Protein AF-A0A7L9APF5-F1 (afdb_monomer)

Radius of gyration: 28.57 Å; Cα contacts (8 Å, |Δi|>4): 130; chains: 1; bounding box: 73×80×46 Å

Secondary structure (DSSP, 8-state):
--------S-GGGT---------PPP------PPPHHHHHHHHT--HHHHHHTBSHHHHHHTTT-GGGSPPGGGHHHHHHHTTTPEEEEETTEEEEEEEETTEEEEEEEEEEEETTEEEEEE--B--

Mean predicted aligned error: 14.7 Å

Foldseek 3Di:
DDDDDDDPDDVVVVDDPDDDDPPDDPDDPPPPDPDPQQVVLVVVDDPVLQVLQAPPVVLCVVVVNPVQADDPVCVVVCVVCVVVWDFDADSSFTFTWDQTPNGTHTFGFDWTQGPVGTDTDGDGRDD

pLDDT: mean 73.26, std 8.49, range [43.59, 86.56]

Structure (mmCIF, N/CA/C/O backbone):
data_AF-A0A7L9APF5-F1
#
_entry.id   AF-A0A7L9APF5-F1
#
loop_
_atom_site.group_PDB
_atom_site.id
_atom_site.type_symbol
_atom_site.label_atom_id
_atom_site.label_alt_id
_atom_site.label_comp_id
_atom_site.label_asym_id
_atom_site.label_entity_id
_atom_site.label_seq_id
_atom_site.pdbx_PDB_ins_code
_atom_site.Cartn_x
_atom_site.Cartn_y
_atom_site.Cartn_z
_atom_site.occupancy
_atom_site.B_iso_or_equiv
_atom_site.auth_seq_id
_atom_site.auth_comp_id
_atom_site.auth_asym_id
_atom_site.auth_atom_id
_atom_site.pdbx_PDB_model_num
ATOM 1 N N . ASP A 1 1 ? 56.237 62.691 -13.986 1.00 43.59 1 ASP A N 1
ATOM 2 C CA . ASP A 1 1 ? 55.879 61.923 -15.190 1.00 43.59 1 ASP A CA 1
ATOM 3 C C . ASP A 1 1 ? 54.866 60.859 -14.822 1.00 43.59 1 ASP A C 1
ATOM 5 O O . ASP A 1 1 ? 55.132 60.085 -13.911 1.00 43.59 1 ASP A O 1
ATOM 9 N N . SER A 1 2 ? 53.684 60.887 -15.436 1.00 51.94 2 SER A N 1
ATOM 10 C CA . SER A 1 2 ? 52.636 59.886 -15.210 1.00 51.94 2 SER A CA 1
ATOM 11 C C . SER A 1 2 ? 52.619 58.941 -16.405 1.00 51.94 2 SER A C 1
ATOM 13 O O . SER A 1 2 ? 52.254 59.354 -17.504 1.00 51.94 2 SER A O 1
ATOM 15 N N . GLU A 1 3 ? 53.043 57.697 -16.200 1.00 58.03 3 GLU A N 1
ATOM 16 C CA . GLU A 1 3 ? 53.011 56.651 -17.224 1.00 58.03 3 GLU A CA 1
ATOM 17 C C . GLU A 1 3 ? 51.569 56.166 -17.414 1.00 58.03 3 GLU A C 1
ATOM 19 O O . GLU A 1 3 ? 50.941 55.626 -16.500 1.00 58.03 3 GLU A O 1
ATOM 24 N N . ILE A 1 4 ? 51.019 56.405 -18.604 1.00 62.44 4 ILE A N 1
ATOM 25 C CA . ILE A 1 4 ? 49.723 55.871 -19.020 1.00 62.44 4 ILE A CA 1
ATOM 26 C C . ILE A 1 4 ? 49.970 54.431 -19.478 1.00 62.44 4 ILE A C 1
ATOM 28 O O . ILE A 1 4 ? 50.618 54.212 -20.497 1.00 62.44 4 ILE A O 1
ATOM 32 N N . TYR A 1 5 ? 49.473 53.455 -18.717 1.00 60.25 5 TYR A N 1
ATOM 33 C CA . TYR A 1 5 ? 49.501 52.048 -19.113 1.00 60.25 5 TYR A CA 1
ATOM 34 C C . TYR A 1 5 ? 48.482 51.820 -20.234 1.00 60.25 5 TYR A C 1
ATOM 36 O O . TYR A 1 5 ? 47.282 52.026 -20.049 1.00 60.25 5 TYR A O 1
ATOM 44 N N . GLU A 1 6 ? 48.968 51.411 -21.401 1.00 63.59 6 GLU A N 1
ATOM 45 C CA . GLU A 1 6 ? 48.141 51.061 -22.552 1.00 63.59 6 GLU A CA 1
ATOM 46 C C . GLU A 1 6 ? 47.469 49.700 -22.291 1.00 63.59 6 GLU A C 1
ATOM 48 O O . GLU A 1 6 ? 48.128 48.712 -21.961 1.00 63.59 6 GLU A O 1
ATOM 53 N N . VAL A 1 7 ? 46.134 49.655 -22.342 1.00 63.56 7 VAL A N 1
ATOM 54 C CA . VAL A 1 7 ? 45.363 48.436 -22.057 1.00 63.56 7 VAL A CA 1
ATOM 55 C C . VAL A 1 7 ? 45.261 47.621 -23.344 1.00 63.56 7 VAL A C 1
ATOM 57 O O . VAL A 1 7 ? 44.507 47.964 -24.248 1.00 63.56 7 VAL A O 1
ATOM 60 N N . ASP A 1 8 ? 46.020 46.531 -23.407 1.00 60.75 8 ASP A N 1
ATOM 61 C CA . ASP A 1 8 ? 46.343 45.789 -24.636 1.00 60.75 8 ASP A CA 1
ATOM 62 C C . ASP A 1 8 ? 45.167 45.019 -25.282 1.00 60.75 8 ASP A C 1
ATOM 64 O O . ASP A 1 8 ? 45.333 44.380 -26.320 1.00 60.75 8 ASP A O 1
ATOM 68 N N . ARG A 1 9 ? 43.968 45.002 -24.672 1.00 61.00 9 ARG A N 1
ATOM 69 C CA . ARG A 1 9 ? 42.808 44.253 -25.199 1.00 61.00 9 ARG A CA 1
ATOM 70 C C . ARG A 1 9 ? 41.488 44.950 -24.902 1.00 61.00 9 ARG A C 1
ATOM 72 O O . ARG A 1 9 ? 41.161 45.213 -23.744 1.00 61.00 9 ARG A O 1
ATOM 79 N N . ASN A 1 10 ? 40.702 45.193 -25.950 1.00 65.31 10 ASN A N 1
ATOM 80 C CA . ASN A 1 10 ? 39.331 45.659 -25.811 1.0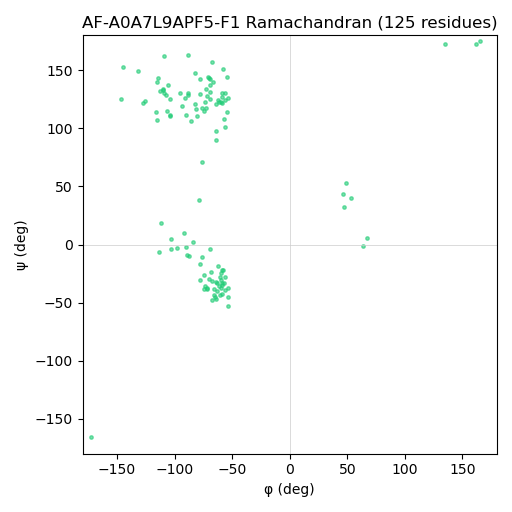0 65.31 10 ASN A CA 1
ATOM 81 C C . ASN A 1 10 ? 38.471 44.529 -25.223 1.00 65.31 10 ASN A C 1
ATOM 83 O O . ASN A 1 10 ? 38.511 43.394 -25.693 1.00 65.31 10 ASN A O 1
ATOM 87 N N . ILE A 1 11 ? 37.682 44.827 -24.190 1.00 63.19 11 ILE A N 1
ATOM 88 C CA . ILE A 1 11 ? 36.790 43.856 -23.534 1.00 63.19 11 ILE A CA 1
ATOM 89 C C . ILE A 1 11 ? 35.757 43.255 -24.510 1.00 63.19 11 ILE A C 1
ATOM 91 O O . ILE A 1 11 ? 35.276 42.141 -24.279 1.00 63.19 11 ILE A O 1
ATOM 95 N N . SER A 1 12 ? 35.461 43.939 -25.623 1.00 62.88 12 SER A N 1
ATOM 96 C CA . SER A 1 12 ? 34.628 43.411 -26.711 1.00 62.88 12 SER A CA 1
ATOM 9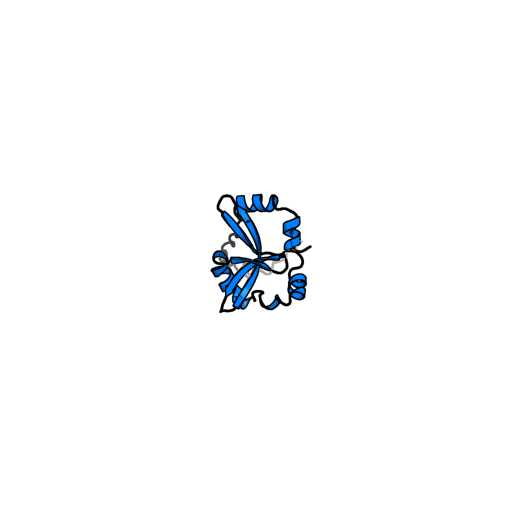7 C C . SER A 1 12 ? 35.196 42.148 -27.360 1.00 62.88 12 SER A C 1
ATOM 99 O O . SER A 1 12 ? 34.424 41.328 -27.841 1.00 62.88 12 SER A O 1
ATOM 101 N N . ASP A 1 13 ? 36.519 41.965 -27.341 1.00 61.53 13 ASP A N 1
ATOM 102 C CA . ASP A 1 13 ? 37.188 40.828 -27.989 1.00 61.53 13 ASP A CA 1
ATOM 103 C C . ASP A 1 13 ? 37.282 39.601 -27.067 1.00 61.53 13 ASP A C 1
ATOM 105 O O . ASP A 1 13 ? 37.659 38.513 -27.500 1.00 61.53 13 ASP A O 1
ATOM 109 N N . VAL A 1 14 ? 36.945 39.768 -25.782 1.00 61.12 14 VAL A N 1
ATOM 110 C CA . VAL A 1 14 ? 37.023 38.717 -24.750 1.00 61.12 14 VAL A CA 1
ATOM 111 C C . VAL A 1 14 ? 35.639 38.310 -24.228 1.00 61.12 14 VAL A C 1
ATOM 113 O O . VAL A 1 14 ? 35.521 37.362 -23.452 1.00 61.12 14 VAL A O 1
ATOM 116 N N . SER A 1 15 ? 34.579 39.009 -24.640 1.00 63.38 15 SER A N 1
ATOM 117 C CA . SER A 1 15 ? 33.208 38.721 -24.219 1.00 63.38 15 SER A CA 1
ATOM 118 C C . SER A 1 15 ? 32.434 38.022 -25.334 1.00 63.38 15 SER A C 1
ATOM 120 O O . SER A 1 15 ? 32.103 38.600 -26.364 1.00 63.38 15 SER A O 1
ATOM 122 N N . VAL A 1 16 ? 32.117 36.747 -25.120 1.00 66.38 16 VAL A N 1
ATOM 123 C CA . VAL A 1 16 ? 31.095 36.056 -25.910 1.00 66.38 16 VAL A CA 1
ATOM 124 C C . VAL A 1 16 ? 29.719 36.572 -25.496 1.00 66.38 16 VAL A C 1
ATOM 126 O O . VAL A 1 16 ? 29.427 36.694 -24.305 1.00 66.38 16 VAL A O 1
ATOM 129 N N . ALA A 1 17 ? 28.873 36.887 -26.478 1.00 68.06 17 ALA A N 1
ATOM 130 C CA . ALA A 1 17 ? 27.482 37.231 -26.224 1.00 68.06 17 ALA A CA 1
ATOM 131 C C . ALA A 1 17 ? 26.797 36.058 -25.505 1.00 68.06 17 ALA A C 1
ATOM 133 O O . ALA A 1 17 ? 26.864 34.918 -25.960 1.00 68.06 17 ALA A O 1
ATOM 134 N N . LEU A 1 18 ? 26.161 36.336 -24.366 1.00 63.75 18 LEU A N 1
ATOM 135 C CA . LEU A 1 18 ? 25.339 35.366 -23.646 1.00 63.75 18 LEU A CA 1
ATOM 136 C C . LEU A 1 18 ? 24.149 34.996 -24.539 1.00 63.75 18 LEU A C 1
ATOM 138 O O . LEU A 1 18 ? 23.171 35.739 -24.601 1.00 63.75 18 LEU A O 1
ATOM 142 N N . GLU A 1 19 ? 24.232 33.876 -25.257 1.00 66.62 19 GLU A N 1
ATOM 143 C CA . GLU A 1 19 ? 23.074 33.331 -25.959 1.00 66.62 19 GLU A CA 1
ATOM 144 C C . GLU A 1 19 ? 21.968 33.045 -24.938 1.00 66.62 19 GLU A C 1
ATOM 146 O O . GLU A 1 19 ? 22.198 32.432 -23.890 1.00 66.62 19 GLU A O 1
ATOM 151 N N . ASN A 1 20 ? 20.759 33.527 -25.226 1.00 66.00 20 ASN A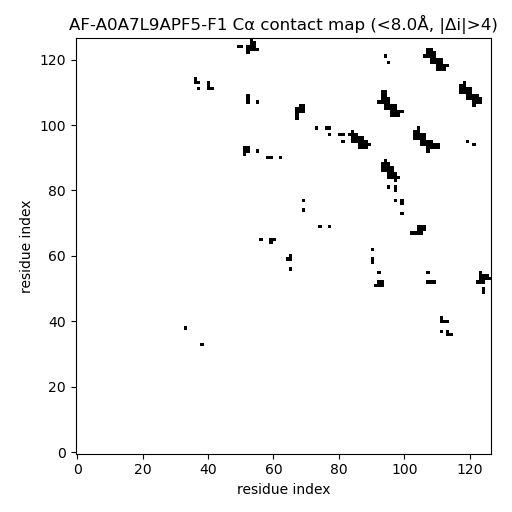 N 1
ATOM 152 C CA . ASN A 1 20 ? 19.593 33.299 -24.388 1.00 66.00 20 ASN A CA 1
ATOM 153 C C . ASN A 1 20 ? 19.364 31.793 -24.220 1.00 66.00 20 ASN A C 1
ATOM 155 O O . ASN A 1 20 ? 18.895 31.115 -25.133 1.00 66.00 20 ASN A O 1
ATOM 159 N N . VAL A 1 21 ? 19.640 31.280 -23.022 1.00 62.03 21 VAL A N 1
ATOM 160 C CA . VAL A 1 21 ? 19.237 29.929 -22.637 1.00 62.03 21 VAL A CA 1
ATOM 161 C C . VAL A 1 21 ? 17.705 29.888 -22.668 1.00 62.03 21 VAL A C 1
ATOM 163 O O . VAL A 1 21 ? 17.077 30.727 -22.012 1.00 62.03 21 VAL A O 1
ATOM 166 N N . PRO A 1 22 ? 17.067 28.967 -23.415 1.00 63.50 22 PRO A N 1
ATOM 167 C CA . PRO A 1 22 ? 15.620 28.848 -23.386 1.00 63.50 22 PRO A CA 1
ATOM 168 C C . PRO A 1 22 ? 15.204 28.556 -21.949 1.00 63.50 22 PRO A C 1
ATOM 170 O O . PRO A 1 22 ? 15.665 27.589 -21.340 1.00 63.50 22 PRO A O 1
ATOM 173 N N . CYS A 1 23 ? 14.362 29.428 -21.398 1.00 60.41 23 CYS A N 1
ATOM 174 C CA . CYS A 1 23 ? 13.813 29.286 -20.063 1.00 60.41 23 CYS A CA 1
ATOM 175 C C . CYS A 1 23 ? 13.113 27.926 -19.983 1.00 60.41 23 CYS A C 1
ATOM 177 O O . CYS A 1 23 ? 12.001 27.763 -20.490 1.00 60.41 23 CYS A O 1
ATOM 179 N N . VAL A 1 24 ? 13.766 26.930 -19.382 1.00 63.38 24 VAL A N 1
ATOM 180 C CA . VAL A 1 24 ? 13.105 25.663 -19.085 1.00 63.38 24 VAL A CA 1
ATOM 181 C C . VAL A 1 24 ? 11.967 25.982 -18.132 1.00 63.38 24 VAL A C 1
ATOM 183 O O . VAL A 1 24 ? 12.160 26.624 -17.098 1.00 63.38 24 VAL A O 1
ATOM 186 N N . ASN A 1 25 ? 10.755 25.612 -18.533 1.00 68.19 25 ASN A N 1
ATOM 187 C CA . ASN A 1 25 ? 9.565 25.914 -17.760 1.00 68.19 25 ASN A CA 1
ATOM 188 C C . ASN A 1 25 ? 9.759 25.327 -16.348 1.00 68.19 25 ASN A C 1
ATOM 190 O O . ASN A 1 25 ? 10.037 24.127 -16.251 1.00 68.19 25 ASN A O 1
ATOM 194 N N . PRO A 1 26 ? 9.654 26.122 -15.265 1.00 69.31 26 PRO A N 1
ATOM 195 C CA . PRO A 1 26 ? 9.846 25.609 -13.917 1.00 69.31 26 PRO A CA 1
ATOM 196 C C . PRO A 1 26 ? 8.919 24.417 -13.700 1.00 69.31 26 PRO A C 1
ATOM 198 O O . PRO A 1 26 ? 7.712 24.517 -13.945 1.00 69.31 26 PRO A O 1
ATOM 201 N N . LEU A 1 27 ? 9.479 23.281 -13.278 1.00 67.12 27 LEU A N 1
ATOM 202 C CA . LEU A 1 27 ? 8.689 22.098 -12.958 1.00 67.12 27 LEU A CA 1
ATOM 203 C C . LEU A 1 27 ? 7.628 22.516 -11.941 1.00 67.12 27 LEU A C 1
ATOM 205 O O . LEU A 1 27 ? 7.953 22.929 -10.827 1.00 67.12 27 LEU A O 1
ATOM 209 N N . LYS A 1 28 ? 6.351 22.458 -12.334 1.00 70.94 28 LYS A N 1
ATOM 210 C CA . LYS A 1 28 ? 5.259 22.741 -11.405 1.00 70.94 28 LYS A CA 1
ATOM 211 C C . LYS A 1 28 ? 5.370 21.731 -10.263 1.00 70.94 28 LYS A C 1
ATOM 213 O O . LYS A 1 28 ? 5.315 20.531 -10.540 1.00 70.94 28 LYS A O 1
ATOM 218 N N . PRO A 1 29 ? 5.500 22.179 -9.002 1.00 64.44 29 PRO A N 1
ATOM 219 C CA . PRO A 1 29 ? 5.487 21.267 -7.875 1.00 64.44 29 PRO A CA 1
ATOM 220 C C . PRO A 1 29 ? 4.197 20.457 -7.928 1.00 64.44 29 PRO A C 1
ATOM 222 O O . PRO A 1 29 ? 3.110 21.022 -8.089 1.00 64.44 29 PRO A O 1
ATOM 225 N N . MET A 1 30 ? 4.315 19.140 -7.804 1.00 56.44 30 MET A N 1
ATOM 226 C CA . MET A 1 30 ? 3.173 18.242 -7.701 1.00 56.44 30 MET A CA 1
ATOM 227 C C . MET A 1 30 ? 2.412 18.565 -6.409 1.00 56.44 30 MET A C 1
ATOM 229 O O . MET A 1 30 ? 2.695 18.024 -5.346 1.00 56.44 30 MET A O 1
ATOM 233 N N . ARG A 1 31 ? 1.434 19.475 -6.483 1.00 56.31 31 ARG A N 1
ATOM 234 C CA . ARG A 1 31 ? 0.511 19.802 -5.382 1.00 56.31 31 ARG A CA 1
ATOM 235 C C . ARG A 1 31 ? -0.601 18.757 -5.257 1.00 56.31 31 ARG A C 1
ATOM 237 O O . ARG A 1 31 ? -1.750 19.109 -4.999 1.00 56.31 31 ARG A O 1
ATOM 244 N N . SER A 1 32 ? -0.301 17.475 -5.448 1.00 59.19 32 SER A N 1
ATOM 245 C CA . SER A 1 32 ? -1.257 16.415 -5.126 1.00 59.19 32 SER A CA 1
ATOM 246 C C . SER A 1 32 ? -1.280 16.227 -3.610 1.00 59.19 32 SER A C 1
ATOM 248 O O . SER A 1 32 ? -0.742 15.256 -3.083 1.00 59.19 32 SER A O 1
ATOM 250 N N . LYS A 1 33 ? -1.852 17.200 -2.892 1.00 61.31 33 LYS A N 1
ATOM 251 C CA . LYS A 1 33 ? -2.150 17.032 -1.474 1.00 61.31 33 LYS A CA 1
ATOM 252 C C . LYS A 1 33 ? -3.334 16.060 -1.382 1.00 61.31 33 LYS A C 1
ATOM 254 O O . LYS A 1 33 ? -4.330 16.288 -2.074 1.00 61.31 33 LYS A O 1
ATOM 259 N N . PRO A 1 34 ? -3.242 14.980 -0.590 1.00 69.75 34 PRO A N 1
ATOM 260 C CA . PRO A 1 34 ? -4.404 14.141 -0.334 1.00 69.75 34 PRO A CA 1
ATOM 261 C C . PRO A 1 34 ? -5.521 14.990 0.287 1.00 69.75 34 PRO A C 1
ATOM 263 O O . PRO A 1 34 ? -5.259 16.010 0.929 1.00 69.75 34 PRO A O 1
ATOM 266 N N . SER A 1 35 ? -6.775 14.599 0.054 1.00 73.88 35 SER A N 1
ATOM 267 C CA . SER A 1 35 ? -7.941 15.346 0.536 1.00 73.88 35 SER A CA 1
ATOM 268 C C . SER A 1 35 ? -7.871 15.573 2.045 1.00 73.88 35 SER A C 1
ATOM 270 O O . SER A 1 35 ? -7.466 14.675 2.781 1.00 73.88 35 SER A O 1
ATOM 272 N N . GLU A 1 36 ? -8.335 16.730 2.510 1.00 76.81 36 GLU A N 1
ATOM 273 C CA . GLU A 1 36 ? -8.321 17.108 3.929 1.00 76.81 36 GLU A CA 1
ATOM 274 C C . GLU A 1 36 ? -8.996 16.060 4.827 1.00 76.81 36 GLU A C 1
ATOM 276 O O . GLU A 1 36 ? -8.459 15.704 5.867 1.00 76.81 36 GLU A O 1
ATOM 281 N N . ALA A 1 37 ? -10.077 15.437 4.348 1.00 75.81 37 ALA A N 1
ATOM 282 C CA . ALA A 1 37 ? -10.748 14.340 5.041 1.00 75.81 37 ALA A CA 1
ATOM 283 C C . ALA A 1 37 ? -9.846 13.121 5.325 1.00 75.81 37 ALA A C 1
ATOM 285 O O . ALA A 1 37 ? -9.997 12.472 6.356 1.00 75.81 37 ALA A O 1
ATOM 286 N N . VAL A 1 38 ? -8.905 12.806 4.429 1.00 74.38 38 VAL A N 1
ATOM 287 C CA . VAL A 1 38 ? -7.928 11.724 4.638 1.00 74.38 38 VAL A CA 1
ATOM 288 C C . VAL A 1 38 ? -6.907 12.137 5.693 1.00 74.38 38 VAL A C 1
ATOM 290 O O . VAL A 1 38 ? -6.529 11.319 6.522 1.00 74.38 38 VAL A O 1
ATOM 293 N N . MET A 1 39 ? -6.493 13.405 5.694 1.00 73.88 39 MET A N 1
ATOM 294 C CA . MET A 1 39 ? -5.533 13.928 6.668 1.00 73.88 39 MET A CA 1
ATOM 295 C C . MET A 1 39 ? -6.109 13.925 8.087 1.00 73.88 39 MET A C 1
ATOM 297 O O . MET A 1 39 ? -5.429 13.496 9.013 1.00 73.88 39 MET A O 1
ATOM 301 N N . THR A 1 40 ? -7.367 14.339 8.254 1.00 76.56 40 THR A N 1
ATOM 302 C CA . THR A 1 40 ? -8.055 14.290 9.553 1.00 76.56 40 THR A CA 1
ATOM 303 C C . THR A 1 40 ? -8.231 12.853 10.029 1.00 76.56 40 THR A C 1
ATOM 305 O O . THR A 1 40 ? -7.878 12.532 11.157 1.00 76.56 40 THR A O 1
ATOM 308 N N . ALA A 1 41 ? -8.690 11.958 9.153 1.00 73.06 41 ALA A N 1
ATOM 309 C CA . ALA A 1 41 ? -8.914 10.566 9.524 1.00 73.06 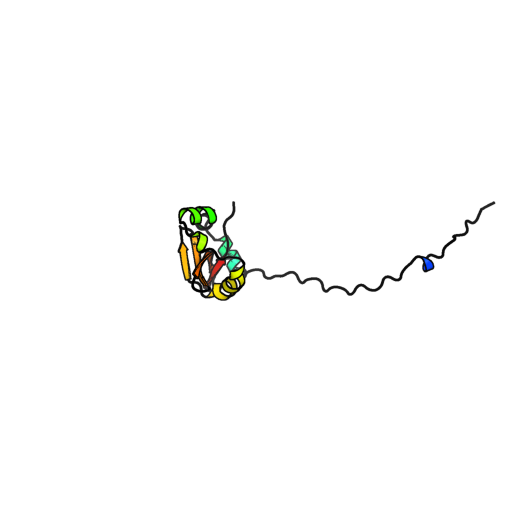41 ALA A CA 1
ATOM 310 C C . ALA A 1 41 ? -7.610 9.790 9.813 1.00 73.06 41 ALA A C 1
ATOM 312 O O . ALA A 1 41 ? -7.635 8.806 10.548 1.00 73.06 41 ALA A O 1
ATOM 313 N N . LEU A 1 42 ? -6.470 10.228 9.264 1.00 71.88 42 LEU A N 1
ATOM 314 C CA . LEU A 1 42 ? -5.142 9.734 9.645 1.00 71.88 42 LEU A CA 1
ATOM 315 C C . LEU A 1 42 ? -4.693 10.262 11.014 1.00 71.88 42 LEU A C 1
ATOM 317 O O . LEU A 1 42 ? -4.047 9.528 11.752 1.00 71.88 42 LEU A O 1
ATOM 321 N N . ALA A 1 43 ? -5.035 11.506 11.361 1.00 72.12 43 ALA A N 1
ATOM 322 C CA . ALA A 1 43 ? -4.724 12.081 12.672 1.00 72.12 43 ALA A CA 1
ATOM 323 C C . ALA A 1 43 ? -5.555 11.452 13.806 1.00 72.12 43 ALA A C 1
ATOM 325 O O . ALA A 1 43 ? -5.084 11.355 14.933 1.00 72.12 43 ALA A O 1
ATOM 326 N N . GLU A 1 44 ? -6.772 10.995 13.507 1.00 73.00 44 GLU A N 1
ATOM 327 C CA . GLU A 1 44 ? -7.647 10.276 14.447 1.00 73.00 44 GLU A CA 1
ATOM 328 C C . GLU A 1 44 ? -7.345 8.768 14.535 1.00 73.00 44 GLU A C 1
ATOM 330 O O . GLU A 1 44 ? -8.046 8.018 15.219 1.00 73.00 44 GLU A O 1
ATOM 335 N N . LEU A 1 45 ? -6.332 8.287 13.812 1.00 71.31 45 LEU A N 1
ATOM 336 C CA . LEU A 1 45 ? -6.047 6.865 13.710 1.00 71.31 45 LEU A CA 1
ATOM 337 C C . LEU A 1 45 ? -5.331 6.352 14.972 1.00 71.31 45 LEU A C 1
ATOM 339 O O . LEU A 1 45 ? -4.336 6.923 15.406 1.00 71.31 45 LEU A O 1
ATOM 343 N N . SER A 1 46 ? -5.829 5.263 15.567 1.00 74.69 46 SER A N 1
ATOM 344 C CA . SER A 1 46 ? -5.281 4.723 16.817 1.00 74.69 46 SER A CA 1
ATOM 345 C C . SER A 1 46 ? -3.900 4.079 16.646 1.00 74.69 46 SER A C 1
ATOM 347 O O . SER A 1 46 ? -3.630 3.398 15.652 1.00 74.69 46 SER A O 1
ATOM 349 N N . GLU A 1 47 ? -3.046 4.227 17.664 1.00 71.94 47 GLU A N 1
ATOM 350 C CA . GLU A 1 47 ? -1.683 3.666 17.715 1.00 71.94 47 GLU A CA 1
ATOM 351 C C . GLU A 1 47 ? -1.661 2.139 17.531 1.00 71.94 47 GLU A C 1
ATOM 353 O O . GLU A 1 47 ? -0.780 1.591 16.871 1.00 71.94 47 GLU A O 1
ATOM 358 N N . GLU A 1 48 ? -2.690 1.439 18.013 1.00 71.31 48 GLU A N 1
ATOM 359 C CA . GLU A 1 48 ? -2.844 -0.011 17.842 1.00 71.31 48 GLU A CA 1
ATOM 360 C C . GLU A 1 48 ? -2.831 -0.430 16.364 1.00 71.31 48 GLU A C 1
ATOM 362 O O . GLU A 1 48 ? -2.202 -1.422 15.995 1.00 71.31 48 GLU A O 1
ATOM 367 N N . ARG A 1 49 ? -3.469 0.358 15.488 1.00 71.00 49 ARG A N 1
ATOM 368 C CA . ARG A 1 49 ? -3.533 0.076 14.045 1.00 71.00 49 ARG A CA 1
ATOM 369 C C . ARG A 1 49 ? -2.209 0.357 13.337 1.00 71.00 49 ARG A C 1
ATOM 371 O O . ARG A 1 49 ? -1.926 -0.271 12.319 1.00 71.00 49 ARG A O 1
ATOM 378 N N . LEU A 1 50 ? -1.393 1.260 13.881 1.00 70.06 50 LEU A N 1
ATOM 379 C CA . LEU A 1 50 ? -0.042 1.545 13.391 1.00 70.06 50 LEU A CA 1
ATOM 380 C C . LEU A 1 50 ? 0.926 0.401 13.720 1.00 70.06 50 LEU A C 1
ATOM 382 O O . LEU A 1 50 ? 1.746 0.037 12.876 1.00 70.06 50 LEU A O 1
ATOM 386 N N . ILE A 1 51 ? 0.787 -0.226 14.890 1.00 73.38 51 ILE A N 1
ATOM 387 C CA . ILE A 1 51 ? 1.604 -1.385 15.294 1.00 73.38 51 ILE A CA 1
ATOM 388 C C . ILE A 1 51 ? 1.295 -2.614 14.417 1.00 73.38 51 ILE A C 1
ATOM 390 O O . ILE A 1 51 ? 2.178 -3.425 14.110 1.00 73.38 51 ILE A O 1
ATOM 394 N N . GLU A 1 52 ? 0.052 -2.751 13.943 1.00 71.75 52 GLU A N 1
ATOM 395 C CA . GLU A 1 52 ? -0.338 -3.844 13.044 1.00 71.75 52 GLU A CA 1
ATOM 396 C C . GLU A 1 52 ? 0.462 -3.847 11.734 1.00 71.75 52 GLU A C 1
ATOM 398 O O . GLU A 1 52 ? 0.842 -4.926 11.272 1.00 71.75 52 GLU A O 1
ATOM 403 N N . THR A 1 53 ? 0.773 -2.671 11.179 1.00 70.69 53 THR A N 1
ATOM 404 C CA . THR A 1 53 ? 1.557 -2.503 9.941 1.00 70.69 53 THR A CA 1
ATOM 405 C C . THR A 1 53 ? 3.062 -2.337 10.168 1.00 70.69 53 THR A C 1
ATOM 407 O O . THR A 1 53 ? 3.778 -2.026 9.218 1.00 70.69 53 THR A O 1
ATOM 410 N N . SER A 1 54 ? 3.555 -2.549 11.392 1.00 72.38 54 SER A N 1
ATOM 411 C CA . SER A 1 54 ? 4.994 -2.563 11.691 1.00 72.38 54 SER A CA 1
ATOM 412 C C . SER A 1 54 ? 5.639 -3.918 11.364 1.00 72.38 54 SER A C 1
ATOM 414 O O . SER A 1 54 ? 4.980 -4.961 11.486 1.00 72.38 54 SER A O 1
ATOM 416 N N . ASN A 1 55 ? 6.911 -3.890 10.945 1.00 70.31 55 ASN A N 1
ATOM 417 C CA . ASN A 1 55 ? 7.779 -5.044 10.656 1.00 70.31 55 ASN A CA 1
ATOM 418 C C . ASN A 1 55 ? 7.139 -6.102 9.748 1.00 70.31 55 ASN A C 1
ATOM 420 O O . ASN A 1 55 ? 7.082 -7.295 10.045 1.00 70.31 55 ASN A O 1
ATOM 424 N N . ILE A 1 56 ? 6.636 -5.636 8.606 1.00 72.31 56 ILE A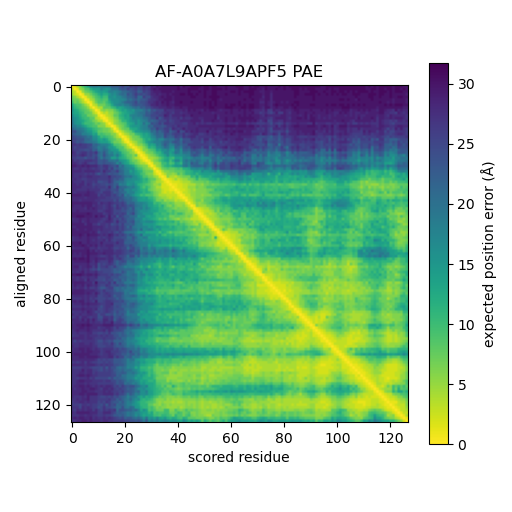 N 1
ATOM 425 C CA . ILE A 1 56 ? 5.898 -6.450 7.634 1.00 72.31 56 ILE A CA 1
ATOM 426 C C . ILE A 1 56 ? 6.754 -7.611 7.125 1.00 72.31 56 ILE A C 1
ATOM 428 O O . ILE A 1 56 ? 6.278 -8.740 7.071 1.00 72.31 56 ILE A O 1
ATOM 432 N N . THR A 1 57 ? 8.027 -7.364 6.825 1.00 71.12 57 THR A N 1
ATOM 433 C CA . THR A 1 57 ? 8.953 -8.394 6.340 1.00 71.12 57 THR A CA 1
ATOM 434 C C . THR A 1 57 ? 9.137 -9.534 7.344 1.00 71.12 57 THR A C 1
ATOM 436 O O . THR A 1 57 ? 9.079 -10.690 6.942 1.00 71.12 57 THR A O 1
ATOM 439 N N . GLU A 1 58 ? 9.287 -9.237 8.640 1.00 74.62 58 GLU A N 1
ATOM 440 C CA . GLU A 1 58 ? 9.454 -10.256 9.690 1.00 74.62 58 GLU A CA 1
ATOM 441 C C . GLU A 1 58 ? 8.176 -11.081 9.878 1.00 74.62 58 GLU A C 1
ATOM 443 O O . GLU A 1 58 ? 8.210 -12.308 9.827 1.00 74.62 58 GLU A O 1
ATOM 448 N N . LYS A 1 59 ? 7.019 -10.416 9.985 1.00 72.94 59 LYS A N 1
ATOM 449 C CA . LYS A 1 59 ? 5.718 -11.092 10.122 1.00 72.94 59 LYS A CA 1
ATOM 450 C C . LYS A 1 59 ? 5.356 -11.945 8.900 1.00 72.94 59 LYS A C 1
ATOM 452 O O . LYS A 1 59 ? 4.681 -12.965 9.038 1.00 72.94 59 LYS A O 1
ATOM 457 N N . LEU A 1 60 ? 5.757 -11.528 7.695 1.00 73.38 60 LEU A N 1
ATOM 458 C CA . LEU A 1 60 ? 5.537 -12.318 6.479 1.00 73.38 60 LEU A CA 1
ATOM 459 C C . LEU A 1 60 ? 6.534 -13.468 6.343 1.00 73.38 60 LEU A C 1
ATOM 461 O O . LEU A 1 60 ? 6.149 -14.497 5.783 1.00 73.38 60 LEU A O 1
ATOM 465 N N . LEU A 1 61 ? 7.757 -13.310 6.859 1.00 74.62 61 LEU A N 1
ATOM 466 C CA . LEU A 1 61 ? 8.749 -14.380 6.954 1.00 74.62 61 LEU A CA 1
ATOM 467 C C . LEU A 1 61 ? 8.269 -15.480 7.906 1.00 74.62 61 LEU A C 1
ATOM 469 O O . LEU A 1 61 ? 8.286 -16.644 7.535 1.00 74.62 61 LEU A O 1
ATOM 473 N N . GLU A 1 62 ? 7.729 -15.120 9.074 1.00 74.88 62 GLU A N 1
ATOM 474 C CA . GLU A 1 62 ? 7.131 -16.085 10.015 1.00 74.88 62 GLU A CA 1
ATOM 475 C C . GLU A 1 62 ? 5.951 -16.871 9.420 1.00 74.88 62 GLU A C 1
ATOM 477 O O . GLU A 1 62 ? 5.624 -17.962 9.883 1.00 74.88 62 GLU A O 1
ATO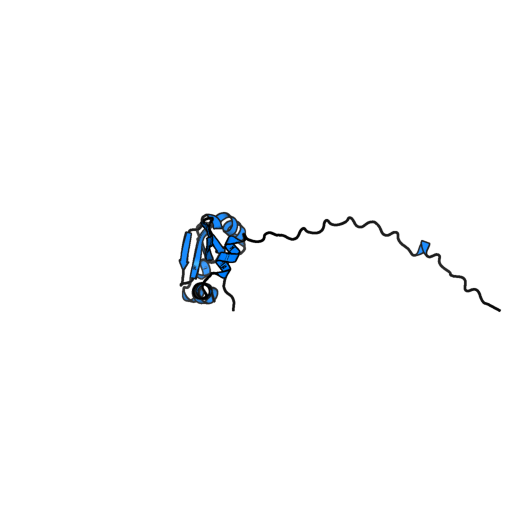M 482 N N . CYS A 1 63 ? 5.286 -16.312 8.407 1.00 66.56 63 CYS A N 1
ATOM 483 C CA . CYS A 1 63 ? 4.140 -16.930 7.747 1.00 66.56 63 CYS A CA 1
ATOM 484 C C . CYS A 1 63 ? 4.469 -17.559 6.382 1.00 66.56 63 CYS A C 1
ATOM 486 O O . CYS A 1 63 ? 3.522 -17.971 5.708 1.00 66.56 63 CYS A O 1
ATOM 488 N N . ASP A 1 64 ? 5.742 -17.587 5.955 1.00 66.44 64 ASP A N 1
ATOM 489 C CA . ASP A 1 64 ? 6.206 -18.082 4.643 1.00 66.44 64 ASP A CA 1
ATOM 490 C C . ASP A 1 64 ? 5.385 -17.551 3.444 1.00 66.44 64 ASP A C 1
ATOM 492 O O . ASP A 1 64 ? 5.172 -18.226 2.438 1.00 66.44 64 ASP A O 1
ATOM 496 N N . LYS A 1 65 ? 4.874 -16.316 3.544 1.00 73.50 65 LYS A N 1
ATOM 497 C CA . LYS A 1 65 ? 3.989 -15.701 2.528 1.00 73.50 65 LYS A CA 1
ATOM 498 C C . LYS A 1 65 ? 4.628 -14.529 1.789 1.00 73.50 65 LYS A C 1
ATOM 500 O O . LYS A 1 65 ? 3.923 -13.743 1.157 1.00 73.50 65 LYS A O 1
ATOM 505 N N . ILE A 1 66 ? 5.953 -14.412 1.832 1.00 71.81 66 ILE A N 1
ATOM 506 C CA . ILE A 1 66 ? 6.706 -13.339 1.161 1.00 71.81 66 ILE A CA 1
ATOM 507 C C . ILE A 1 66 ? 6.450 -13.330 -0.353 1.00 71.81 66 ILE A C 1
ATOM 509 O O . ILE A 1 66 ? 6.349 -12.258 -0.947 1.00 71.81 66 ILE A O 1
ATOM 513 N N . ASP A 1 67 ? 6.226 -14.495 -0.963 1.00 76.19 67 ASP A N 1
ATOM 514 C CA . ASP A 1 67 ? 5.942 -14.629 -2.401 1.00 76.19 67 ASP A CA 1
ATOM 515 C C . ASP A 1 67 ? 4.651 -13.913 -2.845 1.00 76.19 67 ASP A C 1
ATOM 517 O O . ASP A 1 67 ? 4.455 -13.602 -4.031 1.00 76.19 67 ASP A O 1
ATOM 521 N N . MET A 1 68 ? 3.764 -13.606 -1.891 1.00 76.69 68 MET A N 1
ATOM 522 C CA . MET A 1 68 ? 2.566 -12.808 -2.137 1.00 76.69 68 MET A CA 1
ATOM 523 C C . MET A 1 68 ? 2.868 -11.313 -2.271 1.00 76.69 68 MET A C 1
ATOM 525 O O . MET A 1 68 ? 1.994 -10.575 -2.712 1.00 76.69 68 MET A O 1
ATOM 529 N N . LEU A 1 69 ? 4.064 -10.817 -1.953 1.00 79.94 69 LEU A N 1
ATOM 530 C CA . LEU A 1 69 ? 4.365 -9.401 -2.154 1.00 79.94 69 LEU A CA 1
ATOM 531 C C . LEU A 1 69 ? 4.482 -9.063 -3.653 1.00 79.94 69 LEU A C 1
ATOM 533 O O . LEU A 1 69 ? 4.952 -9.876 -4.466 1.00 79.94 69 LEU A O 1
ATOM 537 N N . PRO A 1 70 ? 4.009 -7.875 -4.065 1.00 77.94 70 PRO A N 1
ATOM 538 C CA . PRO A 1 70 ? 4.209 -7.397 -5.421 1.00 77.94 70 PRO A CA 1
ATOM 539 C C . PRO A 1 70 ? 5.685 -7.054 -5.651 1.00 77.94 70 PRO A C 1
ATOM 541 O O . PRO A 1 70 ? 6.334 -6.420 -4.823 1.00 77.94 70 PRO A O 1
ATOM 544 N N . THR A 1 71 ? 6.202 -7.453 -6.807 1.00 81.06 71 THR A N 1
ATOM 545 C CA . THR A 1 71 ? 7.512 -7.031 -7.316 1.00 81.06 71 THR A CA 1
ATOM 546 C C . THR A 1 71 ? 7.379 -5.743 -8.128 1.00 81.06 71 THR A C 1
ATOM 548 O O . THR A 1 71 ? 6.283 -5.382 -8.562 1.00 81.06 71 THR A O 1
ATOM 551 N N . ILE A 1 72 ? 8.497 -5.049 -8.366 1.00 79.75 72 ILE A N 1
ATOM 552 C CA . ILE A 1 72 ? 8.506 -3.766 -9.089 1.00 79.75 72 ILE A CA 1
ATOM 553 C C . ILE A 1 72 ? 7.944 -3.873 -10.515 1.00 79.75 72 ILE A C 1
ATOM 555 O O . ILE A 1 72 ? 7.310 -2.942 -11.001 1.00 79.75 72 ILE A O 1
ATOM 559 N N . GLU A 1 73 ? 8.103 -5.030 -11.152 1.00 78.62 73 GLU A N 1
ATOM 560 C CA . GLU A 1 73 ? 7.576 -5.324 -12.490 1.00 78.62 73 GLU A CA 1
ATOM 561 C C . GLU A 1 73 ? 6.041 -5.299 -12.526 1.00 78.62 73 GLU A C 1
ATOM 563 O O . GLU A 1 73 ? 5.445 -4.851 -13.501 1.00 78.62 73 GLU A O 1
ATOM 568 N N . ASN A 1 74 ? 5.402 -5.688 -11.419 1.00 78.88 74 ASN A N 1
ATOM 569 C CA . ASN A 1 74 ? 3.947 -5.758 -11.278 1.00 78.88 74 ASN A CA 1
ATOM 570 C C . ASN A 1 74 ? 3.328 -4.449 -10.756 1.00 78.88 74 ASN A C 1
ATOM 572 O O . ASN A 1 74 ? 2.106 -4.333 -10.638 1.00 78.88 74 ASN A O 1
ATOM 576 N N . LEU A 1 75 ? 4.149 -3.439 -10.447 1.00 83.31 75 LEU A N 1
ATOM 577 C CA . LEU A 1 75 ? 3.704 -2.139 -9.945 1.00 83.31 75 LEU A CA 1
ATOM 578 C C . LEU A 1 75 ? 2.645 -1.435 -10.824 1.00 83.31 75 LEU A C 1
ATOM 580 O O . LEU A 1 75 ? 1.662 -0.944 -10.261 1.00 83.31 75 LEU A O 1
ATOM 584 N N . PRO A 1 76 ? 2.765 -1.364 -12.167 1.00 81.88 76 PRO A N 1
ATOM 585 C CA . PRO A 1 76 ? 1.739 -0.711 -12.984 1.00 81.88 76 PRO A CA 1
ATOM 586 C C . PRO A 1 76 ? 0.374 -1.402 -12.864 1.00 81.88 76 PRO A C 1
ATOM 588 O O . PRO A 1 76 ? -0.667 -0.737 -12.826 1.00 81.88 76 PRO A O 1
ATOM 591 N N . GLU A 1 77 ? 0.363 -2.728 -12.743 1.00 81.69 77 GLU A N 1
ATOM 592 C CA . GLU A 1 77 ? -0.867 -3.500 -12.582 1.00 81.69 77 GLU A CA 1
ATOM 593 C C . GLU A 1 77 ? -1.457 -3.357 -11.184 1.00 81.69 77 GLU A C 1
ATOM 595 O O . GLU A 1 77 ? -2.674 -3.204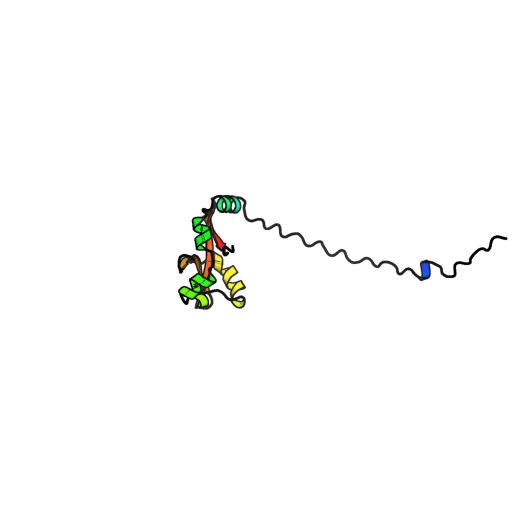 -11.044 1.00 81.69 77 GLU A O 1
ATOM 600 N N . VAL A 1 78 ? -0.600 -3.317 -10.160 1.00 82.31 78 VAL A N 1
ATOM 601 C CA . VAL A 1 78 ? -0.978 -2.982 -8.783 1.00 82.31 78 VAL A CA 1
ATOM 602 C C . VAL A 1 78 ? -1.712 -1.645 -8.747 1.00 82.31 78 VAL A C 1
ATOM 604 O O . VAL A 1 78 ? -2.834 -1.575 -8.246 1.00 82.31 78 VAL A O 1
ATOM 607 N N . VAL A 1 79 ? -1.123 -0.591 -9.317 1.00 80.94 79 VAL A N 1
ATOM 608 C CA . VAL A 1 79 ? -1.705 0.761 -9.287 1.00 80.94 79 VAL A CA 1
ATOM 609 C C . VAL A 1 79 ? -3.038 0.803 -10.035 1.00 80.94 79 VAL A C 1
ATOM 611 O O . VAL A 1 79 ? -4.001 1.412 -9.563 1.00 80.94 79 VAL A O 1
ATOM 614 N N . LYS A 1 80 ? -3.138 0.107 -11.173 1.00 80.56 80 LYS A N 1
ATOM 615 C CA . LYS A 1 80 ? -4.379 0.015 -11.956 1.00 80.56 80 LYS A CA 1
ATOM 616 C C . LYS A 1 80 ? -5.486 -0.736 -11.210 1.00 80.56 80 LYS A C 1
ATOM 618 O O . LYS A 1 80 ? -6.656 -0.354 -11.301 1.00 80.56 80 LYS A O 1
ATOM 623 N N . ASN A 1 81 ? -5.133 -1.794 -10.483 1.00 80.06 81 ASN A N 1
ATOM 624 C CA . ASN A 1 81 ? -6.091 -2.687 -9.833 1.00 80.06 81 ASN A CA 1
ATOM 625 C C . ASN A 1 81 ? -6.322 -2.386 -8.346 1.00 80.06 81 ASN A C 1
ATOM 627 O O . ASN A 1 81 ? -7.223 -2.984 -7.762 1.00 80.06 81 ASN A O 1
ATOM 631 N N . ILE A 1 82 ? -5.628 -1.410 -7.748 1.00 79.31 82 ILE A N 1
ATOM 632 C CA . ILE A 1 82 ? -5.756 -1.061 -6.321 1.00 79.31 82 ILE A CA 1
ATOM 633 C C . ILE A 1 82 ? -7.201 -0.726 -5.906 1.00 79.31 82 ILE A C 1
ATOM 635 O O . ILE A 1 82 ? -7.601 -0.962 -4.773 1.00 79.31 82 ILE A O 1
ATOM 639 N N . LYS A 1 83 ? -8.029 -0.235 -6.840 1.00 75.06 83 LYS A N 1
ATOM 640 C CA . LYS A 1 83 ? -9.456 0.063 -6.602 1.00 75.06 83 LYS A CA 1
ATOM 641 C C . LYS A 1 83 ? -10.363 -1.175 -6.593 1.00 75.06 83 LYS A C 1
ATOM 643 O O . LYS A 1 83 ? -11.503 -1.082 -6.156 1.00 75.06 83 LYS A O 1
ATOM 648 N N . LYS A 1 84 ? -9.893 -2.306 -7.125 1.00 78.00 84 LYS A N 1
ATOM 649 C CA . LYS A 1 84 ? -10.653 -3.561 -7.276 1.00 78.00 84 LYS A CA 1
ATOM 650 C C . LYS A 1 84 ? -10.277 -4.616 -6.235 1.00 78.00 84 LYS A C 1
ATOM 652 O O . LYS A 1 84 ? -10.853 -5.702 -6.244 1.00 78.00 84 LYS A O 1
ATOM 657 N N . GLY A 1 85 ? -9.289 -4.330 -5.393 1.00 75.81 85 GLY A N 1
ATOM 658 C CA . GLY A 1 85 ? -8.795 -5.289 -4.419 1.00 75.81 85 GLY A CA 1
ATOM 659 C C . GLY A 1 85 ? -9.792 -5.622 -3.327 1.00 75.81 85 GLY A C 1
ATOM 660 O O . GLY A 1 85 ? -10.704 -4.853 -3.019 1.00 75.81 85 GLY A O 1
ATOM 661 N N . LYS A 1 86 ? -9.597 -6.794 -2.727 1.00 82.06 86 LYS A N 1
ATOM 662 C CA . LYS A 1 86 ? -10.383 -7.250 -1.583 1.00 82.06 86 LYS A CA 1
ATOM 663 C C . LYS A 1 86 ? -9.635 -6.904 -0.305 1.00 82.06 86 LYS A C 1
ATOM 665 O O . LYS A 1 86 ? -8.450 -7.207 -0.175 1.00 82.06 86 LYS A O 1
ATOM 670 N N . ARG A 1 87 ? -10.337 -6.281 0.644 1.00 81.62 87 ARG A N 1
ATOM 671 C CA . ARG A 1 87 ? -9.807 -6.044 1.990 1.00 81.62 87 ARG A CA 1
ATOM 672 C C . ARG A 1 87 ? -9.568 -7.393 2.670 1.00 81.62 87 ARG A C 1
ATOM 674 O O . ARG A 1 87 ? -10.502 -8.184 2.810 1.00 81.62 87 ARG A O 1
ATOM 681 N N . GLU A 1 88 ? -8.335 -7.659 3.072 1.00 82.81 88 GLU A N 1
ATOM 682 C CA . GLU A 1 88 ? -7.963 -8.921 3.708 1.00 82.81 88 GLU A CA 1
ATOM 683 C C . GLU A 1 88 ? -6.895 -8.673 4.774 1.00 82.81 88 GLU A C 1
ATOM 685 O O . GLU A 1 88 ? -6.143 -7.698 4.719 1.00 82.81 88 GLU A O 1
ATOM 690 N N . ARG A 1 89 ? -6.864 -9.540 5.786 1.00 80.25 89 ARG A N 1
ATOM 691 C CA . ARG A 1 89 ? -5.890 -9.477 6.873 1.00 80.25 89 ARG A CA 1
ATOM 692 C C . ARG A 1 89 ? -5.027 -10.729 6.819 1.00 80.25 89 ARG A C 1
ATOM 694 O O . ARG A 1 89 ? -5.533 -11.825 7.052 1.00 80.25 89 ARG A O 1
ATOM 701 N N . ILE A 1 90 ? -3.740 -10.568 6.526 1.00 76.00 90 ILE A N 1
ATOM 702 C CA . ILE A 1 90 ? -2.769 -11.668 6.475 1.00 76.00 90 ILE A CA 1
ATOM 703 C C . ILE A 1 90 ? -1.778 -11.467 7.618 1.00 76.00 90 ILE A C 1
ATOM 705 O O . ILE A 1 90 ? -1.281 -10.365 7.805 1.00 76.00 90 ILE A O 1
ATOM 709 N N . ALA A 1 91 ? -1.502 -12.514 8.402 1.00 68.25 91 ALA A N 1
ATOM 710 C CA . ALA A 1 91 ? -0.477 -12.476 9.455 1.00 68.25 91 ALA A CA 1
ATOM 711 C C . ALA A 1 91 ? -0.642 -11.306 10.455 1.00 68.25 91 ALA A C 1
ATOM 713 O O . ALA A 1 91 ? 0.319 -10.649 10.837 1.00 68.25 91 ALA A O 1
ATOM 714 N N . LYS A 1 92 ? -1.891 -11.006 10.852 1.00 71.94 92 LYS A N 1
ATOM 715 C CA . LYS A 1 92 ? -2.286 -9.843 11.682 1.00 71.94 92 LYS A CA 1
ATOM 716 C C . LYS A 1 92 ? -2.044 -8.460 11.051 1.00 71.94 92 LYS A C 1
ATOM 718 O O . LYS A 1 92 ? -2.480 -7.476 11.646 1.00 71.94 92 LYS A O 1
ATOM 723 N N . ILE A 1 93 ? -1.494 -8.380 9.842 1.00 77.38 93 ILE A N 1
ATOM 724 C CA . ILE A 1 93 ? -1.311 -7.146 9.071 1.00 77.38 93 ILE A CA 1
ATOM 725 C C . ILE A 1 93 ? -2.565 -6.881 8.240 1.00 77.38 93 ILE A C 1
ATOM 727 O O . ILE A 1 93 ? -3.083 -7.770 7.557 1.00 77.38 93 ILE A O 1
ATOM 731 N N . SER A 1 94 ? -3.079 -5.655 8.314 1.00 82.12 94 SER A N 1
ATOM 732 C CA . SER A 1 94 ? -4.150 -5.209 7.426 1.00 82.12 94 SER A CA 1
ATOM 733 C C . SER A 1 94 ? -3.587 -4.854 6.049 1.00 82.12 94 SER A C 1
ATOM 735 O O . SER A 1 94 ? -2.470 -4.351 5.919 1.00 82.12 94 SER A O 1
ATOM 737 N N . GLY A 1 95 ? -4.343 -5.178 5.004 1.00 85.12 95 GLY A N 1
ATOM 738 C CA . GLY A 1 95 ? -3.916 -4.900 3.645 1.00 85.12 95 GLY A CA 1
ATOM 739 C C . GLY A 1 95 ? -4.993 -5.177 2.611 1.00 85.12 95 GLY A C 1
ATOM 740 O O . GLY A 1 95 ? -6.185 -5.321 2.912 1.00 85.12 95 GLY A O 1
ATOM 741 N N . LEU A 1 96 ? -4.549 -5.214 1.366 1.00 86.56 96 LEU A N 1
ATOM 742 C CA . LEU A 1 96 ? -5.377 -5.390 0.190 1.00 86.56 96 LEU A CA 1
ATOM 743 C C . LEU A 1 96 ? -4.823 -6.538 -0.651 1.00 86.56 96 LEU A C 1
ATOM 745 O O . LEU A 1 96 ? -3.686 -6.470 -1.114 1.00 86.56 96 LEU A O 1
ATOM 749 N N . THR A 1 97 ? -5.633 -7.565 -0.891 1.00 86.19 97 THR A N 1
ATOM 750 C CA . THR A 1 97 ? -5.278 -8.647 -1.814 1.00 86.19 97 THR A CA 1
ATOM 751 C C . THR A 1 97 ? -5.778 -8.309 -3.219 1.00 86.19 97 THR A C 1
ATOM 753 O O . THR A 1 97 ? -6.961 -8.012 -3.425 1.00 86.19 97 THR A O 1
ATOM 756 N N . LEU A 1 98 ? -4.869 -8.3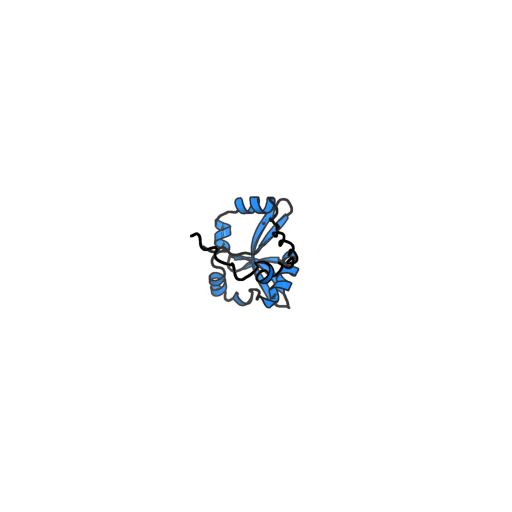54 -4.188 1.00 85.25 98 LEU A N 1
ATOM 757 C CA . LEU A 1 98 ? -5.099 -8.181 -5.617 1.00 85.25 98 LEU A CA 1
ATOM 758 C C . LEU A 1 98 ? -4.783 -9.481 -6.353 1.00 85.25 98 LEU A C 1
ATOM 760 O O . LEU A 1 98 ? -3.781 -10.125 -6.069 1.00 85.25 98 LEU A O 1
ATOM 764 N N . ASP A 1 99 ? -5.599 -9.840 -7.336 1.00 83.81 99 ASP A N 1
ATOM 765 C CA . ASP A 1 99 ? -5.247 -10.880 -8.301 1.00 83.81 99 ASP A CA 1
ATOM 766 C C . ASP A 1 99 ? -4.535 -10.207 -9.488 1.00 83.81 99 ASP A C 1
ATOM 768 O O . ASP A 1 99 ? -5.150 -9.424 -10.216 1.00 83.81 99 ASP A O 1
ATOM 772 N N . ILE A 1 100 ? -3.235 -10.472 -9.648 1.00 79.50 100 ILE A N 1
ATOM 773 C CA . ILE A 1 100 ? -2.365 -9.911 -10.696 1.00 79.50 100 ILE A CA 1
ATOM 774 C C . ILE A 1 100 ? -1.709 -11.084 -11.423 1.00 79.50 100 ILE A C 1
ATOM 776 O O . ILE A 1 100 ? -1.114 -11.941 -10.775 1.00 79.50 100 ILE A O 1
ATOM 780 N N . ASP A 1 101 ? -1.873 -11.175 -12.744 1.00 71.00 101 ASP A N 1
ATOM 781 C CA . ASP A 1 101 ? -1.295 -12.245 -13.573 1.00 71.00 101 ASP A CA 1
ATOM 782 C C . ASP A 1 101 ? -1.472 -13.674 -13.024 1.00 71.00 101 ASP A C 1
ATOM 784 O O . ASP A 1 101 ? -0.572 -14.510 -13.057 1.00 71.00 101 ASP A O 1
ATOM 788 N N . LYS A 1 102 ? -2.681 -13.980 -12.530 1.00 71.69 102 LYS A N 1
ATOM 789 C CA . LYS A 1 102 ? -3.063 -15.279 -11.926 1.00 71.69 102 LYS A CA 1
ATOM 790 C C . LYS A 1 102 ? -2.362 -15.598 -10.595 1.00 71.69 102 LYS A C 1
ATOM 792 O O . LYS A 1 102 ? -2.579 -16.681 -10.052 1.00 71.69 102 LYS A O 1
ATOM 797 N N . ALA A 1 103 ? -1.588 -14.667 -10.043 1.00 77.56 103 ALA A N 1
ATOM 798 C CA . ALA A 1 103 ? -1.017 -14.745 -8.708 1.00 77.56 103 ALA A CA 1
ATOM 799 C C . ALA A 1 103 ? -1.754 -13.798 -7.747 1.00 77.56 103 ALA A C 1
ATOM 801 O O . ALA A 1 103 ? -2.047 -12.644 -8.065 1.00 77.56 103 ALA A O 1
ATOM 802 N N . LYS A 1 104 ? -2.025 -14.280 -6.532 1.00 83.44 104 LYS A N 1
ATOM 803 C CA . LYS A 1 104 ? -2.542 -13.437 -5.449 1.00 83.44 104 LYS A CA 1
ATOM 804 C C . LYS A 1 104 ? -1.406 -12.602 -4.884 1.00 83.44 104 LYS A C 1
ATOM 806 O O . LYS A 1 104 ? -0.447 -13.151 -4.343 1.00 83.44 104 LYS A O 1
ATOM 811 N N . LYS A 1 105 ? -1.535 -11.286 -4.999 1.00 85.75 105 LYS A N 1
ATOM 812 C CA . LYS A 1 105 ? -0.604 -10.307 -4.457 1.00 85.75 105 LYS A CA 1
ATOM 813 C C . LYS A 1 105 ? -1.222 -9.568 -3.283 1.00 85.75 105 LYS A C 1
ATOM 815 O O . LYS A 1 105 ? -2.339 -9.078 -3.375 1.00 85.75 105 LYS A O 1
ATOM 820 N N . PHE A 1 106 ? -0.500 -9.489 -2.177 1.00 85.88 106 PHE A N 1
ATOM 821 C CA . PHE A 1 106 ? -0.916 -8.791 -0.972 1.00 85.88 106 PHE A CA 1
ATOM 822 C C . PHE A 1 106 ? -0.169 -7.468 -0.857 1.00 85.88 106 PHE A C 1
ATOM 824 O O . PHE A 1 106 ? 1.060 -7.429 -0.880 1.00 85.88 106 PHE A O 1
ATOM 831 N N . ILE A 1 107 ? -0.923 -6.384 -0.723 1.00 86.38 107 ILE A N 1
ATOM 832 C CA . ILE A 1 107 ? -0.396 -5.043 -0.515 1.00 86.38 107 ILE A CA 1
ATOM 833 C C . ILE A 1 107 ? -0.648 -4.662 0.936 1.00 86.38 107 ILE A C 1
ATOM 835 O O . ILE A 1 107 ? -1.811 -4.506 1.324 1.00 86.38 107 ILE A O 1
ATOM 839 N N . PRO A 1 108 ? 0.404 -4.479 1.740 1.00 85.06 108 PRO A N 1
ATOM 840 C CA . PRO A 1 108 ? 0.238 -3.962 3.083 1.00 85.06 108 PRO A CA 1
ATOM 841 C C . PRO A 1 108 ? -0.252 -2.512 3.056 1.00 85.06 108 PRO A C 1
ATOM 843 O O . PRO A 1 108 ? 0.174 -1.697 2.230 1.00 85.06 108 PRO A O 1
ATOM 846 N N . GLY A 1 109 ? -1.166 -2.189 3.962 1.00 85.38 109 GLY A N 1
ATOM 847 C CA . GLY A 1 109 ? -1.691 -0.839 4.078 1.00 85.38 109 GLY A CA 1
ATOM 848 C C . GLY A 1 109 ? -2.959 -0.774 4.908 1.00 85.38 109 GLY A C 1
ATOM 849 O O . GLY A 1 109 ? -3.531 -1.784 5.311 1.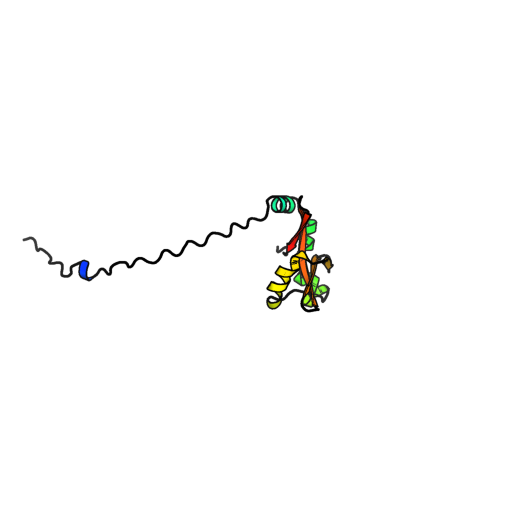00 85.38 109 GLY A O 1
ATOM 850 N N . GLN A 1 110 ? -3.439 0.438 5.138 1.00 83.81 110 GLN A N 1
ATOM 851 C CA . GLN A 1 110 ? -4.536 0.680 6.060 1.00 83.81 110 GLN A CA 1
ATOM 852 C C . GLN A 1 110 ? -5.775 1.198 5.339 1.00 83.81 110 GLN A C 1
ATOM 854 O O . GLN A 1 110 ? -5.698 1.980 4.397 1.00 83.81 110 GLN A O 1
ATOM 859 N N . HIS A 1 111 ? -6.946 0.770 5.805 1.00 82.75 111 HIS A N 1
ATOM 860 C CA . HIS A 1 111 ? -8.220 1.317 5.349 1.00 82.75 111 HIS A CA 1
ATOM 861 C C . HIS A 1 111 ? -8.655 2.443 6.288 1.00 82.75 111 HIS A C 1
ATOM 863 O O . HIS A 1 111 ? -8.872 2.212 7.481 1.00 82.75 111 HIS A O 1
ATOM 869 N N . VAL A 1 112 ? -8.794 3.645 5.746 1.00 79.75 112 VAL A N 1
ATOM 870 C CA . VAL A 1 112 ? -9.211 4.843 6.472 1.00 79.75 112 VAL A CA 1
ATOM 871 C C . VAL A 1 112 ? -10.634 5.194 6.055 1.00 79.75 112 VAL A C 1
ATOM 873 O O . VAL A 1 112 ? -10.943 5.267 4.866 1.00 79.75 112 VAL A O 1
ATOM 876 N N . ASN A 1 113 ? -11.520 5.387 7.029 1.00 79.69 113 ASN A N 1
ATOM 877 C CA . ASN A 1 113 ? -12.893 5.792 6.755 1.00 79.69 113 ASN A CA 1
ATOM 878 C C . ASN A 1 113 ? -12.923 7.302 6.538 1.00 79.69 113 ASN A C 1
ATOM 880 O O . ASN A 1 113 ? -12.622 8.062 7.452 1.00 79.69 113 ASN A O 1
ATOM 884 N N . THR A 1 114 ? -13.295 7.731 5.337 1.00 77.88 114 THR A N 1
ATOM 885 C CA . THR A 1 114 ? -13.559 9.144 5.049 1.00 77.88 114 THR A CA 1
ATOM 886 C C . THR A 1 114 ? -15.058 9.359 4.831 1.00 77.88 114 THR A C 1
ATOM 888 O O . THR A 1 114 ? -15.764 8.395 4.523 1.00 77.88 114 THR A O 1
ATOM 891 N N . PRO A 1 115 ? -15.573 10.600 4.917 1.00 74.44 115 PRO A N 1
ATOM 892 C CA . PRO A 1 115 ? -16.986 10.896 4.660 1.00 74.44 115 PRO A CA 1
ATOM 893 C C . PRO A 1 115 ? -17.462 10.480 3.258 1.00 74.44 115 PRO A C 1
ATOM 895 O O . PRO A 1 115 ? -18.652 10.281 3.042 1.00 74.44 115 PRO A O 1
ATOM 898 N N . GLN A 1 116 ? -16.537 10.341 2.302 1.00 73.38 116 GLN A N 1
ATOM 899 C CA . GLN A 1 116 ? -16.810 9.916 0.925 1.00 73.38 116 GLN A CA 1
ATOM 900 C C . GLN A 1 116 ? -16.758 8.387 0.747 1.00 73.38 116 GLN A C 1
ATOM 902 O O . GLN A 1 116 ? -17.134 7.879 -0.307 1.00 73.38 116 GLN A O 1
ATOM 907 N N . GLY A 1 117 ? -16.299 7.652 1.765 1.00 78.81 117 GLY A N 1
ATOM 908 C CA . GLY A 1 117 ? -16.158 6.198 1.761 1.00 78.81 117 GLY A CA 1
ATOM 909 C C . GLY A 1 117 ? -14.821 5.711 2.341 1.00 78.81 117 GLY A C 1
ATOM 910 O O . GLY A 1 117 ? -13.928 6.513 2.641 1.00 78.81 117 GLY A O 1
ATOM 911 N N . PRO A 1 118 ? -14.660 4.389 2.523 1.00 80.94 118 PRO A N 1
ATOM 912 C CA . PRO A 1 118 ? -13.397 3.799 2.949 1.00 80.94 118 PRO A CA 1
ATOM 913 C C . PRO A 1 118 ? -12.349 3.912 1.833 1.00 80.94 118 PRO A C 1
ATOM 915 O O . PRO A 1 118 ? -12.565 3.451 0.712 1.00 80.94 118 PRO A O 1
ATOM 918 N N . ILE A 1 119 ? -11.202 4.504 2.153 1.00 83.12 119 ILE A N 1
ATOM 919 C CA . ILE A 1 119 ? -10.056 4.652 1.253 1.00 83.12 119 ILE A CA 1
ATOM 920 C C . ILE A 1 119 ? -8.933 3.744 1.749 1.00 83.12 119 ILE A C 1
ATOM 922 O O . ILE A 1 119 ? -8.626 3.716 2.939 1.00 83.12 119 ILE A O 1
ATOM 926 N N . PHE A 1 120 ? -8.317 2.995 0.837 1.00 84.44 120 PHE A N 1
ATOM 927 C CA . PHE A 1 120 ? -7.123 2.209 1.131 1.00 84.44 120 PHE A CA 1
ATOM 928 C C . PHE A 1 120 ? -5.865 3.055 0.924 1.00 84.44 120 PHE A C 1
ATOM 930 O O . PHE A 1 120 ? -5.687 3.656 -0.138 1.00 84.44 120 PHE A O 1
ATOM 937 N N . ILE A 1 121 ? -4.995 3.074 1.929 1.00 83.69 121 ILE A N 1
ATOM 938 C CA . ILE A 1 121 ? -3.716 3.777 1.919 1.00 83.69 121 ILE A CA 1
ATOM 939 C C . ILE A 1 121 ? -2.604 2.726 2.014 1.00 83.69 121 ILE A C 1
ATOM 941 O O . ILE A 1 121 ? -2.432 2.124 3.077 1.00 83.69 121 ILE A O 1
ATOM 945 N N . PRO A 1 122 ? -1.869 2.467 0.918 1.00 84.62 122 PRO A N 1
ATOM 946 C CA . PRO A 1 122 ? -0.736 1.553 0.945 1.00 84.62 122 PRO A CA 1
ATOM 947 C C . PRO A 1 122 ? 0.412 2.149 1.764 1.00 84.62 122 PRO A C 1
ATOM 949 O O . PRO A 1 122 ? 0.675 3.351 1.688 1.00 84.62 122 PRO A O 1
ATOM 952 N N . GLY A 1 123 ? 1.112 1.307 2.521 1.00 82.56 123 GLY A N 1
ATOM 953 C CA . GLY A 1 123 ? 2.246 1.738 3.335 1.00 82.56 123 GLY A CA 1
ATOM 954 C C . GLY A 1 123 ? 2.613 0.743 4.430 1.00 82.56 123 GLY A C 1
ATOM 955 O O . GLY A 1 123 ? 1.901 -0.231 4.674 1.00 82.56 123 GLY A O 1
ATOM 956 N N . GLN A 1 124 ? 3.731 1.018 5.094 1.00 76.88 124 GLN A N 1
ATOM 957 C CA . GLN A 1 124 ? 4.203 0.281 6.261 1.00 76.88 124 GLN A CA 1
ATOM 958 C C . GLN A 1 124 ? 4.598 1.261 7.363 1.00 76.88 124 GLN A C 1
ATOM 960 O O . GLN A 1 124 ? 5.058 2.367 7.067 1.00 76.88 124 GLN A O 1
ATOM 965 N N . THR A 1 125 ? 4.441 0.846 8.616 1.00 74.75 125 THR A N 1
ATOM 966 C CA . THR A 1 125 ? 4.988 1.593 9.751 1.00 74.75 125 THR A CA 1
ATOM 967 C C . THR A 1 125 ? 6.452 1.200 9.888 1.00 74.75 125 THR A C 1
ATOM 969 O O . THR A 1 125 ? 6.756 0.016 10.026 1.00 74.75 125 THR A O 1
ATOM 972 N N . VAL A 1 126 ? 7.345 2.180 9.800 1.00 67.06 126 VAL A N 1
ATOM 973 C CA . VAL A 1 126 ? 8.768 2.035 10.129 1.00 67.06 126 VAL A CA 1
ATOM 974 C C . VAL A 1 126 ? 9.018 2.823 11.407 1.00 67.06 126 VAL A C 1
ATOM 976 O O . VAL A 1 126 ? 8.518 3.942 11.518 1.00 67.06 126 VAL A O 1
ATOM 979 N N . ASP A 1 127 ? 9.720 2.212 12.354 1.00 58.28 127 ASP A N 1
ATOM 980 C CA . ASP A 1 127 ? 10.219 2.846 13.581 1.00 58.28 127 ASP A CA 1
ATOM 981 C C . ASP A 1 127 ? 11.729 3.094 13.426 1.00 58.28 127 ASP A C 1
ATOM 983 O O . ASP A 1 127 ? 12.388 2.229 12.793 1.00 58.28 127 ASP A O 1
#

Sequence (127 aa):
DSEIYEVDRNISDVSVALENVPCVNPLKPMRSKPSEAVMTALAELSEERLIETSNITEKLLECDKIDMLPTIENLPEVVKNIKKGKRERIAKISGLTLDIDKAKKFIPGQHVNTPQGPIFIPGQTVD

Organism: NCBI:txid2777762

Solvent-accessible surface area (backbone atoms only — not comparable to full-atom values): 8129 Å² total; per-residue (Å²): 137,85,86,81,82,80,78,93,65,65,66,77,82,75,54,77,81,82,73,81,72,78,78,72,75,76,79,75,76,85,79,80,68,76,58,67,57,55,56,53,42,57,72,71,52,57,69,72,65,47,58,37,34,35,59,56,68,61,46,28,56,79,64,76,47,58,84,25,49,74,53,82,88,48,43,70,57,47,68,72,42,61,88,74,39,46,84,43,72,58,81,78,22,48,23,35,40,35,82,51,96,92,40,67,27,45,43,52,19,49,78,42,71,34,100,92,42,77,42,80,45,78,52,69,43,81,132

Nearest PDB structures (foldseek):
  4jos-assembly1_A  TM=5.404E-01  e=1.836E+00  Francisella philomiragia subsp. philomiragia ATCC 25017
  1ftr-assembly1_B  TM=7.198E-01  e=3.506E+00  Methanopyrus kandleri